Protein AF-E7NBR0-F1 (afdb_monomer_lite)

Radius of gyration: 12.28 Å; chains: 1; bounding box: 29×27×30 Å

Foldseek 3Di:
DDQKDKDPQADFDPVLVVVLCVLAPPWDQDVVGNMIIGGFFQSPDPPGDDDDPVRRVVLVVLSCCCRVVVDPVSVVVSNVSSVRD

pLDDT: mean 76.67, std 11.68, range [38.72, 88.31]

Secondary structure (DSSP, 8-state):
--SEEEE-S----HHHHHHHHHHSTT-EEEGGGTEEEEEPTTTTSTTPPPPPHHHHHHHHHHHIIIIII--HHHHHHHHHHHHT-

Structure (mmCIF, N/CA/C/O backbone):
data_AF-E7NBR0-F1
#
_entry.id   AF-E7NBR0-F1
#
loop_
_atom_site.group_PDB
_atom_site.id
_atom_site.type_symbol
_atom_site.label_atom_id
_atom_site.label_alt_id
_atom_site.label_comp_id
_atom_site.label_asym_id
_atom_site.label_entity_id
_atom_site.label_seq_id
_atom_site.pdbx_PDB_ins_code
_atom_site.Cartn_x
_atom_site.Cartn_y
_atom_site.Cartn_z
_atom_site.occupancy
_atom_site.B_iso_or_equiv
_atom_site.auth_seq_id
_atom_site.auth_comp_id
_atom_site.auth_asym_id
_atom_site.auth_atom_id
_atom_site.pdbx_PDB_model_num
ATOM 1 N N . GLN A 1 1 ? 4.874 12.082 -13.404 1.00 38.72 1 GLN A N 1
ATOM 2 C CA . GLN A 1 1 ? 3.816 11.801 -12.402 1.00 38.72 1 GLN A CA 1
ATOM 3 C C . GLN A 1 1 ? 3.509 10.306 -12.485 1.00 38.72 1 GLN A C 1
ATOM 5 O O . GLN A 1 1 ? 3.425 9.835 -13.599 1.00 38.72 1 GLN A O 1
ATOM 10 N N . GLY A 1 2 ? 3.397 9.483 -11.443 1.00 54.59 2 GLY A N 1
ATOM 11 C CA . GLY A 1 2 ? 3.586 9.666 -10.007 1.00 54.59 2 GLY A CA 1
ATOM 12 C C . GLY A 1 2 ? 4.432 8.512 -9.451 1.00 54.59 2 GLY A C 1
ATOM 13 O O . GLY A 1 2 ? 4.308 7.374 -9.882 1.00 54.59 2 GLY A O 1
ATOM 14 N N . LYS A 1 3 ? 5.337 8.836 -8.526 1.00 67.94 3 LYS A N 1
ATOM 15 C CA . LYS A 1 3 ? 6.365 7.925 -7.990 1.00 67.94 3 LYS A CA 1
ATOM 16 C C . LYS A 1 3 ? 5.877 7.106 -6.780 1.00 67.94 3 LYS A C 1
ATOM 18 O O . LYS A 1 3 ? 6.679 6.596 -6.000 1.00 67.94 3 LYS A O 1
ATOM 23 N N . SER A 1 4 ? 4.564 7.059 -6.566 1.00 77.12 4 SER A N 1
ATOM 24 C CA . SER A 1 4 ? 3.937 6.473 -5.383 1.00 77.12 4 SER A CA 1
ATOM 25 C C . SER A 1 4 ? 2.588 5.846 -5.713 1.00 77.12 4 SER A C 1
ATOM 27 O O . SER A 1 4 ? 1.822 6.371 -6.522 1.00 77.12 4 SER A O 1
ATOM 29 N N . VAL A 1 5 ? 2.308 4.726 -5.053 1.00 84.44 5 VAL A N 1
ATOM 30 C CA . VAL A 1 5 ? 1.067 3.960 -5.158 1.00 84.44 5 VAL A CA 1
ATOM 31 C C . VAL A 1 5 ? 0.194 4.274 -3.949 1.00 84.44 5 VAL A C 1
ATOM 33 O O . VAL A 1 5 ? 0.687 4.385 -2.826 1.00 84.44 5 VAL A O 1
ATOM 36 N N . ARG A 1 6 ? -1.103 4.484 -4.183 1.00 86.81 6 ARG A N 1
ATOM 37 C CA . ARG A 1 6 ? -2.079 4.785 -3.130 1.00 86.81 6 ARG A CA 1
ATOM 38 C C . ARG A 1 6 ? -2.978 3.581 -2.918 1.00 86.81 6 ARG A C 1
ATOM 40 O O . ARG A 1 6 ? -3.535 3.078 -3.885 1.00 86.81 6 ARG A O 1
ATOM 47 N N . PHE A 1 7 ? -3.164 3.193 -1.666 1.00 85.06 7 PHE A N 1
ATOM 48 C CA . PHE A 1 7 ? -4.102 2.150 -1.272 1.00 85.06 7 PHE A CA 1
ATOM 49 C C . PHE A 1 7 ? -5.207 2.787 -0.425 1.00 85.06 7 PHE A C 1
ATOM 51 O O . PHE A 1 7 ? -4.918 3.465 0.566 1.00 85.06 7 PHE A O 1
ATOM 58 N N . ALA A 1 8 ? -6.459 2.623 -0.850 1.00 83.88 8 ALA A N 1
ATOM 59 C CA . ALA A 1 8 ? -7.650 3.098 -0.153 1.00 83.88 8 ALA A CA 1
ATOM 60 C C . ALA A 1 8 ? -8.888 2.286 -0.583 1.00 83.88 8 ALA A C 1
ATOM 62 O O . A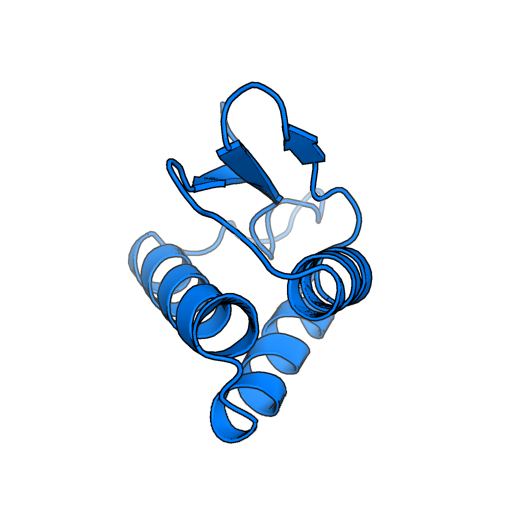LA A 1 8 ? -8.952 1.899 -1.751 1.00 83.88 8 ALA A O 1
ATOM 63 N N . PRO A 1 9 ? -9.890 2.108 0.298 1.00 78.44 9 PRO A N 1
ATOM 64 C CA . PRO A 1 9 ? -9.847 2.348 1.742 1.00 78.44 9 PRO A CA 1
ATOM 65 C C . PRO A 1 9 ? -9.147 1.180 2.456 1.00 78.44 9 PRO A C 1
ATOM 67 O O . PRO A 1 9 ? -9.495 0.026 2.236 1.00 78.44 9 PRO A O 1
ATOM 70 N N . VAL A 1 10 ? -8.170 1.463 3.319 1.00 78.56 10 VAL A N 1
ATOM 71 C CA . VAL A 1 10 ? -7.498 0.422 4.110 1.00 78.56 10 VAL A CA 1
ATOM 72 C C . VAL A 1 10 ? -7.451 0.835 5.577 1.00 78.56 10 VAL A C 1
ATOM 74 O O . VAL A 1 10 ? -7.062 1.959 5.905 1.00 78.56 10 VAL A O 1
ATOM 77 N N . ASP A 1 11 ? -7.880 -0.064 6.461 1.00 78.31 11 ASP A N 1
ATOM 78 C CA . ASP A 1 11 ? -7.780 0.134 7.904 1.00 78.31 11 ASP A CA 1
ATOM 79 C C . ASP A 1 11 ? -6.595 -0.664 8.429 1.00 78.31 11 ASP A C 1
ATOM 81 O O . ASP A 1 11 ? -6.663 -1.878 8.607 1.00 78.31 11 ASP A O 1
ATOM 85 N N . LEU A 1 12 ? -5.462 0.018 8.578 1.00 78.38 12 LEU A N 1
ATOM 86 C CA . LEU A 1 12 ? -4.259 -0.620 9.088 1.00 78.38 12 LEU A CA 1
ATOM 87 C C . LEU A 1 12 ? -4.235 -0.555 10.615 1.00 78.38 12 LEU A C 1
ATOM 89 O O . LEU A 1 12 ? -4.325 0.562 11.151 1.00 78.38 12 LEU A O 1
ATOM 93 N N . PRO A 1 13 ? -4.002 -1.689 11.305 1.00 83.62 13 PRO A N 1
ATOM 94 C CA . PRO A 1 13 ? -3.640 -1.668 12.714 1.00 83.62 13 PRO A CA 1
ATOM 95 C C . PRO A 1 13 ? -2.318 -0.913 12.910 1.00 83.62 13 PRO A C 1
ATOM 97 O O . PRO A 1 13 ? -1.507 -0.778 11.989 1.00 83.62 13 PRO A O 1
ATOM 100 N N . GLU A 1 14 ? -2.076 -0.424 14.125 1.00 82.50 14 GLU A N 1
ATOM 101 C CA . GLU A 1 14 ? -0.890 0.391 14.424 1.00 82.50 14 GLU A CA 1
ATOM 102 C C . GLU A 1 14 ? 0.423 -0.352 14.118 1.00 82.50 14 GLU A C 1
ATOM 104 O O . GLU A 1 14 ? 1.355 0.219 13.552 1.00 82.50 14 GLU A O 1
ATOM 109 N N . SER A 1 15 ? 0.461 -1.665 14.361 1.00 84.75 15 SER A N 1
ATOM 110 C CA . SER A 1 15 ? 1.590 -2.535 14.007 1.00 84.75 15 SER A CA 1
ATOM 111 C C . SER A 1 15 ? 1.905 -2.521 12.506 1.00 84.75 15 SER A C 1
ATOM 113 O O . SER A 1 15 ? 3.071 -2.430 12.116 1.00 84.75 15 SER A O 1
ATOM 115 N N . ALA A 1 16 ? 0.880 -2.546 11.653 1.00 84.81 16 ALA A N 1
ATOM 116 C CA . ALA A 1 16 ? 1.034 -2.477 10.205 1.00 84.81 16 ALA A CA 1
ATOM 117 C C . ALA A 1 16 ? 1.505 -1.087 9.750 1.00 84.81 16 ALA A C 1
ATOM 119 O O . ALA A 1 16 ? 2.359 -0.983 8.868 1.00 84.81 16 ALA A O 1
ATOM 120 N N . ARG A 1 17 ? 1.029 -0.011 10.396 1.00 86.62 17 ARG A N 1
ATOM 121 C CA . ARG A 1 17 ? 1.496 1.365 10.136 1.00 86.62 17 ARG A CA 1
ATOM 122 C C . ARG A 1 17 ? 2.978 1.535 10.456 1.00 86.62 17 ARG A C 1
ATOM 124 O O . ARG A 1 17 ? 3.717 2.109 9.653 1.00 86.62 17 ARG A O 1
ATOM 131 N N . MET A 1 18 ? 3.426 0.994 11.587 1.00 88.06 18 MET A N 1
ATOM 132 C CA . MET A 1 18 ? 4.842 0.978 11.959 1.00 88.06 18 MET A CA 1
ATOM 133 C C . MET A 1 18 ? 5.665 0.122 10.990 1.00 88.06 18 MET A C 1
ATOM 135 O O . MET A 1 18 ? 6.748 0.527 10.564 1.00 88.06 18 MET A O 1
ATOM 139 N N . LYS A 1 19 ? 5.142 -1.043 10.582 1.00 86.62 19 LYS A N 1
ATOM 140 C CA . LYS A 1 19 ? 5.824 -1.929 9.630 1.00 86.62 19 LYS A CA 1
ATOM 141 C C . LYS A 1 19 ? 6.011 -1.244 8.271 1.00 86.62 19 LYS A C 1
ATOM 143 O O . LYS A 1 19 ? 7.129 -1.226 7.760 1.00 86.62 19 LYS A O 1
ATOM 148 N N . VAL A 1 20 ? 4.971 -0.617 7.711 1.00 85.69 20 VAL A N 1
ATOM 149 C CA . VAL A 1 20 ? 5.066 0.054 6.401 1.00 85.69 20 VAL A CA 1
ATOM 150 C C . VAL A 1 20 ? 5.976 1.279 6.434 1.00 85.69 20 VAL A C 1
ATOM 152 O O . VAL A 1 20 ? 6.757 1.470 5.507 1.00 85.69 20 VAL A O 1
ATOM 155 N N . THR A 1 21 ? 5.959 2.078 7.506 1.00 86.00 21 THR A N 1
ATOM 156 C CA . THR A 1 21 ? 6.875 3.226 7.636 1.00 86.00 21 THR A CA 1
ATOM 157 C C . THR A 1 21 ? 8.330 2.790 7.823 1.00 86.00 21 THR A C 1
ATOM 159 O O . THR A 1 21 ? 9.225 3.449 7.293 1.00 86.00 21 THR A O 1
ATOM 162 N N . ARG A 1 22 ? 8.580 1.650 8.488 1.00 85.81 22 ARG A N 1
ATOM 163 C CA . ARG A 1 22 ? 9.916 1.040 8.616 1.00 85.81 22 ARG A CA 1
ATOM 164 C C . ARG A 1 22 ? 10.423 0.433 7.305 1.00 85.81 22 ARG A C 1
ATOM 166 O O . ARG A 1 22 ? 11.596 0.601 6.975 1.00 85.81 22 ARG A O 1
ATOM 173 N N . LEU A 1 23 ? 9.574 -0.292 6.574 1.00 81.31 23 LEU A N 1
ATOM 174 C CA . LEU A 1 23 ? 9.938 -0.934 5.304 1.00 81.31 23 LEU A CA 1
ATOM 175 C C . LEU A 1 23 ? 10.069 0.085 4.162 1.00 81.31 23 LEU A C 1
ATOM 177 O O . LEU A 1 23 ? 10.981 -0.022 3.341 1.00 81.31 23 LEU A O 1
ATOM 181 N N . TYR A 1 24 ? 9.197 1.095 4.142 1.00 81.88 24 TYR A N 1
ATOM 182 C CA . TYR A 1 24 ? 9.078 2.081 3.070 1.00 81.88 24 TYR A CA 1
ATOM 183 C C . TYR A 1 24 ? 9.121 3.512 3.632 1.00 81.88 24 TYR A C 1
ATOM 185 O O . TYR A 1 24 ? 8.078 4.154 3.814 1.00 81.88 24 TYR A O 1
ATOM 193 N N . PRO A 1 25 ? 10.326 4.062 3.88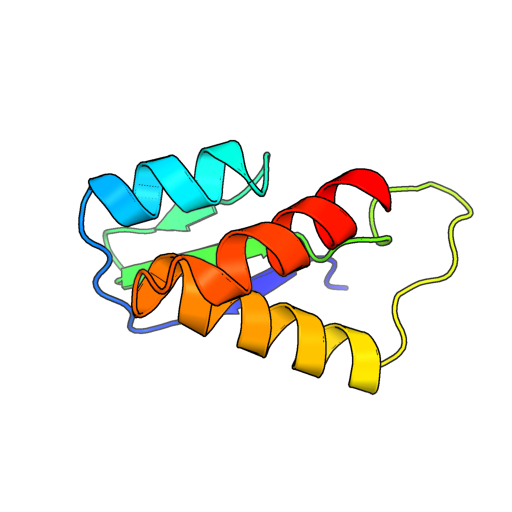0 1.00 78.69 25 PRO A N 1
ATOM 194 C CA . PRO A 1 25 ? 10.462 5.432 4.359 1.00 78.69 25 PRO A CA 1
ATOM 195 C C . PRO A 1 25 ? 9.947 6.429 3.309 1.00 78.69 25 PRO A C 1
ATOM 197 O O . PRO A 1 25 ? 10.249 6.320 2.113 1.00 78.69 25 PRO A O 1
ATOM 200 N N . GLY A 1 26 ? 9.155 7.404 3.757 1.00 82.12 26 GLY A N 1
ATOM 201 C CA . GLY A 1 26 ? 8.407 8.326 2.892 1.00 82.12 26 GLY A CA 1
ATOM 202 C C . GLY A 1 26 ? 6.971 7.882 2.591 1.00 82.12 26 GLY A C 1
ATOM 203 O O . GLY A 1 26 ? 6.300 8.518 1.779 1.00 82.12 26 GLY A O 1
ATOM 204 N N . THR A 1 27 ? 6.492 6.809 3.230 1.00 86.06 27 THR A N 1
ATOM 205 C CA . THR A 1 27 ? 5.064 6.468 3.238 1.00 86.06 27 THR A CA 1
ATOM 206 C C . THR A 1 27 ? 4.264 7.576 3.921 1.00 86.06 27 THR A C 1
ATOM 208 O O . THR A 1 27 ? 4.597 7.990 5.029 1.00 86.06 27 THR A O 1
ATOM 211 N N . VAL A 1 28 ? 3.193 8.037 3.274 1.00 88.06 28 VAL A N 1
ATOM 212 C CA . VAL A 1 28 ? 2.263 9.026 3.833 1.00 88.06 28 VAL A CA 1
ATOM 213 C C . VAL A 1 28 ? 0.970 8.325 4.216 1.00 88.06 28 VAL A C 1
ATOM 215 O O . VAL A 1 28 ? 0.260 7.796 3.361 1.00 88.06 28 VAL A O 1
ATOM 218 N N . LEU A 1 29 ? 0.656 8.342 5.507 1.00 85.69 29 LEU A N 1
ATOM 219 C CA . LEU A 1 29 ? -0.591 7.819 6.052 1.00 85.69 29 LEU A CA 1
ATOM 220 C C . LEU A 1 29 ? -1.597 8.969 6.163 1.00 85.69 29 LEU A C 1
ATOM 222 O O . LEU A 1 29 ? -1.303 10.004 6.757 1.00 85.69 29 LEU A O 1
ATOM 226 N N . LYS A 1 30 ? -2.787 8.797 5.590 1.00 86.56 30 LYS A N 1
ATOM 227 C CA . LYS A 1 30 ? -3.903 9.743 5.692 1.00 86.56 30 LYS A CA 1
ATOM 228 C C . LYS A 1 30 ? -5.054 9.074 6.447 1.00 86.56 30 LYS A C 1
ATOM 230 O O . LYS A 1 30 ? -5.916 8.466 5.809 1.00 86.56 30 LYS A O 1
ATOM 235 N N . PRO A 1 31 ? -5.086 9.167 7.789 1.00 79.81 31 PRO A N 1
ATOM 236 C CA . PRO A 1 31 ? -6.098 8.487 8.598 1.00 79.81 31 PRO A CA 1
ATOM 237 C C . PRO A 1 31 ? -7.515 8.995 8.303 1.00 79.81 31 PRO A C 1
ATOM 239 O O . PRO A 1 31 ? -8.435 8.191 8.208 1.00 79.81 31 PRO A O 1
ATOM 242 N N . ALA A 1 32 ? -7.676 10.298 8.041 1.00 83.19 32 ALA A N 1
ATOM 243 C CA . ALA A 1 32 ? -8.971 10.902 7.717 1.00 83.19 32 ALA A CA 1
ATOM 244 C C . ALA A 1 32 ? -9.641 10.294 6.471 1.00 83.19 32 ALA A C 1
ATOM 246 O O . ALA A 1 32 ? -10.861 10.196 6.414 1.00 83.19 32 ALA A O 1
ATOM 247 N N . THR A 1 33 ? -8.853 9.863 5.481 1.00 84.81 33 THR A N 1
ATOM 248 C CA . THR A 1 33 ? -9.360 9.241 4.246 1.00 84.81 33 THR A CA 1
ATOM 249 C C . THR A 1 33 ? -9.084 7.740 4.186 1.00 84.81 33 THR A C 1
ATOM 251 O O . THR A 1 33 ? -9.267 7.135 3.131 1.00 84.81 33 THR A O 1
ATOM 254 N N . ARG A 1 34 ? -8.591 7.135 5.281 1.00 85.00 34 ARG A N 1
ATOM 255 C CA . ARG A 1 34 ? -8.185 5.715 5.353 1.00 85.00 34 ARG A CA 1
ATOM 256 C C . ARG A 1 34 ? -7.321 5.314 4.152 1.00 85.00 34 ARG A C 1
ATOM 258 O O . ARG A 1 34 ? -7.547 4.303 3.493 1.00 85.00 34 ARG A O 1
ATOM 265 N N . THR A 1 35 ? -6.379 6.191 3.803 1.00 86.56 35 THR A N 1
ATOM 26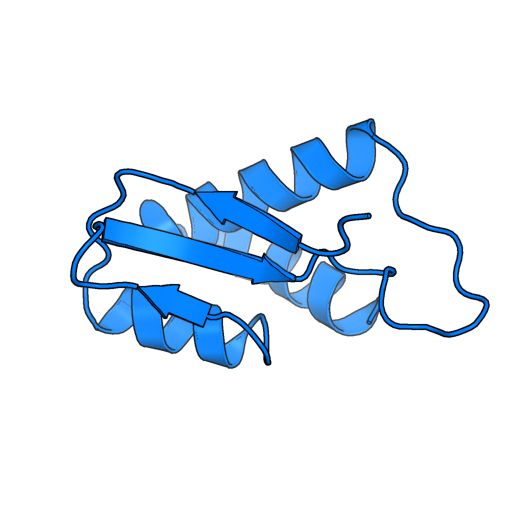6 C CA . THR A 1 35 ? -5.529 6.055 2.617 1.00 86.56 35 THR A CA 1
ATOM 267 C C . THR A 1 35 ? -4.074 5.974 3.035 1.00 86.56 35 THR A C 1
ATOM 269 O O . THR A 1 35 ? -3.606 6.796 3.824 1.00 86.56 35 THR A O 1
ATOM 272 N N . ILE A 1 36 ? -3.331 5.048 2.444 1.00 87.81 36 ILE A N 1
ATOM 273 C CA . ILE A 1 36 ? -1.876 4.989 2.569 1.00 87.81 36 ILE A CA 1
ATOM 274 C C . ILE A 1 36 ? -1.243 5.262 1.208 1.00 87.81 36 ILE A C 1
ATOM 276 O O . ILE A 1 36 ? -1.709 4.779 0.179 1.00 87.81 36 ILE A O 1
ATOM 280 N N . VAL A 1 37 ? -0.200 6.080 1.181 1.00 88.31 37 VAL A N 1
ATOM 281 C CA . VAL A 1 37 ? 0.541 6.418 -0.035 1.00 88.31 37 VAL A CA 1
ATOM 282 C C . VAL A 1 37 ? 1.958 5.916 0.138 1.00 88.31 37 VAL A C 1
ATOM 284 O O . VAL A 1 37 ? 2.721 6.487 0.915 1.00 88.31 37 VAL A O 1
ATOM 287 N N . VAL A 1 38 ? 2.305 4.855 -0.582 1.00 86.62 38 VAL A N 1
ATOM 288 C CA . VAL A 1 38 ? 3.602 4.197 -0.472 1.00 86.62 38 VAL A CA 1
ATOM 289 C C . VAL A 1 38 ? 4.450 4.519 -1.706 1.00 86.62 38 VAL A C 1
ATOM 291 O O . VAL A 1 38 ? 3.998 4.329 -2.837 1.00 86.62 38 VAL A O 1
ATOM 294 N N . PRO A 1 39 ? 5.677 5.029 -1.536 1.00 82.75 39 PRO A N 1
ATOM 295 C CA . PRO A 1 39 ? 6.600 5.250 -2.647 1.00 82.75 39 PRO A CA 1
ATOM 296 C C . PRO A 1 39 ? 7.108 3.920 -3.226 1.00 82.75 39 PRO A C 1
ATOM 298 O O . PRO A 1 39 ? 7.640 3.093 -2.486 1.00 82.75 39 PRO A O 1
ATOM 301 N N . ALA A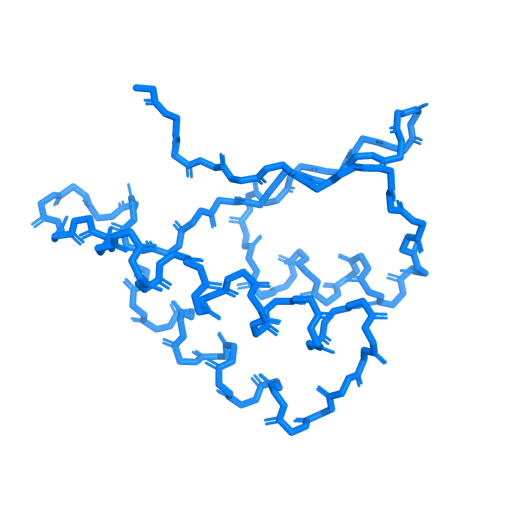 1 40 ? 6.998 3.743 -4.546 1.00 77.06 40 ALA A N 1
ATOM 302 C CA . ALA A 1 40 ? 7.428 2.513 -5.210 1.00 77.06 40 ALA A CA 1
ATOM 303 C C . ALA A 1 40 ? 8.974 2.367 -5.196 1.00 77.06 40 ALA A C 1
ATOM 305 O O . ALA A 1 40 ? 9.685 3.382 -5.298 1.00 77.06 40 ALA A O 1
ATOM 306 N N . PRO A 1 41 ? 9.522 1.139 -5.075 1.00 71.88 41 PRO A N 1
ATOM 307 C CA . PRO A 1 41 ? 10.963 0.881 -5.123 1.00 71.88 41 PRO A CA 1
ATOM 308 C C . PRO A 1 41 ? 11.559 1.262 -6.487 1.00 71.88 41 PRO A C 1
ATOM 310 O O . PRO A 1 41 ? 10.847 1.338 -7.481 1.00 71.88 41 PRO A O 1
ATOM 313 N N . GLY A 1 42 ? 12.863 1.547 -6.551 1.00 63.84 42 GLY A N 1
ATOM 314 C CA . GLY A 1 42 ? 13.551 1.891 -7.809 1.00 63.84 42 GLY A CA 1
ATOM 315 C C . GLY A 1 42 ? 13.273 3.302 -8.350 1.00 63.84 42 GLY A C 1
ATOM 316 O O . GLY A 1 42 ? 14.140 3.895 -8.980 1.00 63.84 42 GLY A O 1
ATOM 317 N N . THR A 1 43 ? 12.139 3.921 -8.006 1.00 58.44 43 THR A N 1
ATOM 318 C CA . THR A 1 43 ? 11.781 5.285 -8.454 1.00 58.44 43 THR A CA 1
ATOM 319 C C . THR A 1 43 ? 12.633 6.411 -7.851 1.00 58.44 43 THR A C 1
ATOM 321 O O . THR A 1 43 ? 12.498 7.573 -8.251 1.00 58.44 43 THR A O 1
ATOM 324 N N . ASN A 1 44 ? 13.464 6.089 -6.852 1.00 52.50 44 ASN A N 1
ATOM 325 C CA . ASN A 1 44 ? 14.219 7.061 -6.059 1.00 52.50 44 ASN A CA 1
ATOM 326 C C . ASN A 1 44 ? 15.707 7.159 -6.432 1.00 52.50 44 ASN A C 1
ATOM 328 O O . ASN A 1 44 ? 16.352 8.129 -6.039 1.00 52.50 44 ASN A O 1
ATOM 332 N N . ARG A 1 45 ? 16.248 6.224 -7.228 1.00 50.84 45 ARG A N 1
ATOM 333 C CA . ARG A 1 45 ? 17.561 6.426 -7.851 1.00 50.84 45 ARG A CA 1
ATOM 334 C C . ARG A 1 45 ? 17.391 7.392 -9.012 1.00 50.84 45 ARG A C 1
ATOM 336 O O . ARG A 1 45 ? 16.772 7.048 -10.016 1.00 50.84 45 ARG A O 1
ATOM 343 N N . MET A 1 46 ? 17.972 8.586 -8.906 1.00 43.66 46 MET A N 1
ATOM 344 C CA . MET A 1 46 ? 18.304 9.350 -10.108 1.00 43.66 46 MET A CA 1
ATOM 345 C C . MET A 1 46 ? 19.185 8.451 -10.993 1.00 43.66 46 MET A C 1
ATOM 347 O O . MET A 1 46 ? 20.318 8.161 -10.626 1.00 43.66 46 MET A O 1
ATOM 351 N N . GLY A 1 47 ? 18.629 7.935 -12.095 1.00 49.81 47 GLY A N 1
ATOM 352 C CA . GLY A 1 47 ? 19.321 7.040 -13.035 1.00 49.81 47 GLY A CA 1
ATOM 353 C C . GLY A 1 47 ? 19.089 5.531 -12.854 1.00 49.81 47 GLY A C 1
ATOM 354 O O . GLY A 1 47 ? 19.680 4.751 -13.593 1.00 49.81 47 GLY A O 1
ATOM 355 N N . GLY A 1 48 ? 18.245 5.090 -11.913 1.00 54.09 48 GLY A N 1
ATOM 356 C CA . GLY A 1 48 ? 17.838 3.681 -11.804 1.00 54.09 48 GLY A CA 1
ATOM 357 C C . GLY A 1 48 ? 16.660 3.373 -12.727 1.00 54.09 48 GLY A C 1
ATOM 358 O O . GLY A 1 48 ? 15.737 4.182 -12.815 1.00 54.09 48 GLY A O 1
ATOM 359 N N . ALA A 1 49 ? 16.680 2.225 -13.412 1.00 57.06 49 ALA A N 1
ATOM 360 C CA . ALA A 1 49 ? 15.546 1.784 -14.221 1.00 57.06 49 ALA A CA 1
ATOM 361 C C . ALA A 1 49 ? 14.276 1.759 -13.355 1.00 57.06 49 ALA A C 1
ATOM 363 O O . ALA A 1 49 ? 14.268 1.171 -12.269 1.00 57.06 49 ALA A O 1
ATOM 364 N N . ALA A 1 50 ? 13.224 2.441 -13.814 1.00 62.16 50 ALA A N 1
ATOM 365 C CA . ALA A 1 50 ? 11.916 2.334 -13.189 1.00 62.16 50 ALA A CA 1
ATOM 366 C C . ALA A 1 50 ? 11.486 0.862 -13.218 1.00 62.16 50 ALA A C 1
ATOM 368 O O . ALA A 1 50 ? 11.729 0.180 -14.214 1.00 62.16 50 ALA A O 1
ATOM 369 N N . LEU A 1 51 ? 10.868 0.385 -12.135 1.00 67.75 51 LEU A N 1
ATOM 370 C CA . LEU A 1 51 ? 10.264 -0.945 -12.132 1.00 67.75 51 LEU A CA 1
ATOM 371 C C . LEU A 1 51 ? 9.312 -1.057 -13.326 1.00 67.75 51 LEU A C 1
ATOM 373 O O . LEU A 1 51 ? 8.536 -0.132 -13.594 1.00 67.75 51 LEU A O 1
ATOM 377 N N . SER A 1 52 ? 9.384 -2.180 -14.035 1.00 71.38 52 SER A N 1
ATOM 378 C CA . SER A 1 52 ? 8.394 -2.509 -15.060 1.00 71.38 52 SER A CA 1
ATOM 379 C C . SER A 1 52 ? 6.994 -2.596 -14.435 1.00 71.38 52 SER A C 1
ATOM 381 O O . SER A 1 52 ? 6.850 -2.803 -13.228 1.00 71.38 52 SER A O 1
ATOM 383 N N . GLY A 1 53 ? 5.938 -2.431 -15.241 1.00 72.19 53 GLY A N 1
ATOM 384 C CA . GLY A 1 53 ? 4.558 -2.486 -14.737 1.00 72.19 53 GLY A CA 1
ATOM 385 C C . GLY A 1 53 ? 4.257 -3.776 -13.963 1.00 72.19 53 GLY A C 1
ATOM 386 O O . GLY A 1 53 ? 3.626 -3.726 -12.911 1.00 72.19 53 GLY A O 1
ATOM 387 N N . GLU A 1 54 ? 4.791 -4.906 -14.426 1.00 79.81 54 GLU A N 1
ATOM 388 C CA . GLU A 1 54 ? 4.674 -6.211 -13.765 1.00 79.81 54 GLU A CA 1
ATOM 389 C C . GLU A 1 54 ? 5.387 -6.242 -12.407 1.00 79.81 54 GLU A C 1
ATOM 391 O O . GLU A 1 54 ? 4.819 -6.691 -11.412 1.00 79.81 54 GLU A O 1
ATOM 396 N N . GLU A 1 55 ? 6.600 -5.689 -12.322 1.00 79.56 55 GLU A N 1
ATOM 397 C CA . GLU A 1 55 ? 7.335 -5.595 -11.058 1.00 79.56 55 GLU A CA 1
ATOM 398 C C . GLU A 1 55 ? 6.639 -4.685 -10.039 1.00 79.56 55 GLU A C 1
ATOM 400 O O . GLU A 1 55 ? 6.714 -4.947 -8.838 1.00 79.56 55 GLU A O 1
ATOM 405 N N . VAL A 1 56 ? 5.952 -3.628 -10.491 1.00 80.75 56 VAL A N 1
ATOM 406 C CA . VAL A 1 56 ? 5.148 -2.764 -9.611 1.00 80.75 56 VAL A CA 1
ATOM 407 C C . VAL A 1 56 ? 3.954 -3.529 -9.047 1.00 80.75 56 VAL A C 1
ATOM 409 O O . VAL A 1 56 ? 3.671 -3.406 -7.856 1.00 80.75 56 VAL A O 1
ATOM 412 N N . VAL A 1 57 ? 3.270 -4.329 -9.870 1.00 84.81 57 VAL A N 1
ATOM 413 C CA . VAL A 1 57 ? 2.149 -5.163 -9.412 1.00 84.81 57 VAL A CA 1
ATOM 414 C C . VAL A 1 57 ? 2.636 -6.205 -8.408 1.00 84.81 57 VAL A C 1
ATOM 416 O O . VAL A 1 57 ? 2.067 -6.299 -7.321 1.00 84.81 57 VAL A O 1
ATOM 419 N N . ARG A 1 58 ? 3.737 -6.909 -8.705 1.00 87.06 58 ARG A N 1
ATOM 420 C CA . ARG A 1 58 ? 4.318 -7.893 -7.780 1.00 87.06 58 ARG A CA 1
ATOM 421 C C . ARG A 1 58 ? 4.748 -7.258 -6.460 1.00 87.06 58 ARG A C 1
ATOM 423 O O . ARG A 1 58 ? 4.471 -7.787 -5.389 1.00 87.06 58 ARG A O 1
ATOM 430 N N . TRP A 1 59 ? 5.386 -6.092 -6.512 1.00 86.06 59 TRP A N 1
ATOM 431 C CA . TRP A 1 59 ? 5.737 -5.345 -5.306 1.00 86.06 59 TRP A CA 1
ATOM 432 C C . TRP A 1 59 ? 4.499 -4.957 -4.479 1.00 86.06 59 TRP A C 1
ATOM 434 O O . TRP A 1 59 ? 4.528 -5.056 -3.251 1.00 86.06 59 TRP A O 1
ATOM 444 N N . ALA A 1 60 ? 3.422 -4.513 -5.133 1.00 85.88 60 ALA A N 1
ATOM 445 C CA . ALA A 1 60 ? 2.187 -4.144 -4.452 1.00 85.88 60 ALA A CA 1
ATOM 446 C C . ALA A 1 60 ? 1.534 -5.357 -3.769 1.00 85.88 60 ALA A C 1
ATOM 448 O O . ALA A 1 60 ? 1.100 -5.231 -2.628 1.00 85.88 60 ALA A O 1
ATOM 449 N N . GLU A 1 61 ? 1.530 -6.523 -4.419 1.00 88.12 61 GLU A N 1
ATOM 450 C CA . GLU A 1 61 ? 1.078 -7.798 -3.844 1.00 88.12 61 GLU A CA 1
ATOM 451 C C . GLU A 1 61 ? 1.885 -8.152 -2.585 1.00 88.12 61 GLU A C 1
ATOM 453 O O . GLU A 1 61 ? 1.320 -8.317 -1.505 1.00 88.12 61 GLU A O 1
ATOM 458 N N . VAL A 1 62 ? 3.217 -8.146 -2.682 1.00 86.75 62 VAL A N 1
ATOM 459 C CA . VAL A 1 62 ? 4.112 -8.418 -1.544 1.00 86.75 62 VAL A CA 1
ATOM 460 C C . VAL A 1 62 ? 3.870 -7.441 -0.389 1.00 86.75 62 VAL A C 1
ATOM 462 O O . V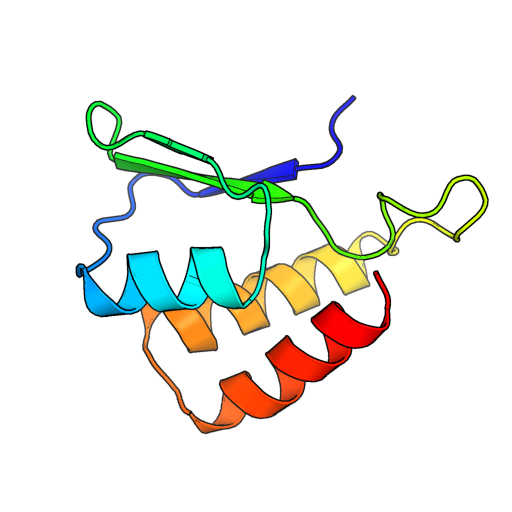AL A 1 62 ? 3.890 -7.834 0.777 1.00 86.75 62 VAL A O 1
ATOM 465 N N . LEU A 1 63 ? 3.616 -6.163 -0.687 1.00 85.56 63 LEU A N 1
ATOM 466 C CA . LEU A 1 63 ? 3.280 -5.167 0.329 1.00 85.56 63 LEU A CA 1
ATOM 467 C C . LEU A 1 63 ? 1.950 -5.482 1.018 1.00 85.56 63 LEU A C 1
ATOM 469 O O . LEU A 1 63 ? 1.876 -5.379 2.242 1.00 85.56 63 LEU A O 1
ATOM 473 N N . LEU A 1 64 ? 0.917 -5.851 0.258 1.00 85.19 64 LEU A N 1
ATOM 474 C CA . LEU A 1 64 ? -0.393 -6.197 0.806 1.00 85.19 64 LEU A CA 1
ATOM 475 C C . LEU A 1 64 ? -0.289 -7.414 1.734 1.00 85.19 64 LEU A C 1
ATOM 477 O O . LEU A 1 64 ? -0.706 -7.318 2.885 1.00 85.19 64 LEU A O 1
ATOM 481 N N . HIS A 1 65 ? 0.366 -8.495 1.315 1.00 87.38 65 HIS A N 1
ATOM 482 C CA . HIS A 1 65 ? 0.527 -9.676 2.169 1.00 87.38 65 HIS A CA 1
ATOM 483 C C . HIS A 1 65 ? 1.385 -9.389 3.415 1.00 87.38 65 HIS A C 1
ATOM 485 O O . HIS A 1 65 ? 0.999 -9.719 4.535 1.00 87.38 65 HIS A O 1
ATOM 491 N N . ALA A 1 66 ? 2.509 -8.680 3.273 1.00 84.19 66 ALA A N 1
ATOM 492 C CA . ALA A 1 66 ? 3.412 -8.426 4.401 1.00 84.19 66 ALA A CA 1
ATOM 493 C C . ALA A 1 66 ? 2.868 -7.410 5.430 1.00 84.19 66 ALA A C 1
ATOM 495 O O . ALA A 1 66 ? 3.216 -7.479 6.618 1.00 84.19 66 ALA A O 1
ATOM 496 N N . VAL A 1 67 ? 2.072 -6.427 4.981 1.00 82.19 67 VAL A N 1
ATOM 497 C CA . VAL A 1 67 ? 1.595 -5.297 5.804 1.00 82.19 67 VAL A CA 1
ATOM 498 C C . VAL A 1 67 ? 0.118 -5.419 6.164 1.00 82.19 67 VAL A C 1
ATOM 500 O O . VAL A 1 67 ? -0.226 -5.156 7.313 1.00 82.19 67 VAL A O 1
ATOM 503 N N . VAL A 1 68 ? -0.748 -5.762 5.206 1.00 80.44 68 VAL A N 1
ATOM 504 C CA . VAL A 1 68 ? -2.202 -5.838 5.424 1.00 80.44 68 VAL A CA 1
ATOM 505 C C . VAL A 1 68 ? -2.579 -7.181 6.035 1.00 80.44 68 VAL A C 1
ATOM 507 O O . VAL A 1 68 ? -3.256 -7.200 7.057 1.00 80.44 68 VAL A O 1
ATOM 510 N N . GLU A 1 69 ? -2.109 -8.288 5.459 1.00 82.06 69 GLU A N 1
ATOM 511 C CA . GLU A 1 69 ? -2.369 -9.626 6.014 1.00 82.06 69 GLU A CA 1
ATOM 512 C C . GLU A 1 69 ? -1.414 -9.975 7.163 1.00 82.06 69 GLU A C 1
ATOM 514 O O . GLU A 1 69 ? -1.743 -10.784 8.028 1.00 82.06 69 GLU A O 1
ATOM 519 N N . GLY A 1 70 ? -0.249 -9.322 7.219 1.00 76.94 70 GLY A N 1
ATOM 520 C CA . GLY A 1 70 ? 0.753 -9.556 8.256 1.00 76.94 70 GLY A CA 1
ATOM 521 C C . GLY A 1 70 ? 1.534 -10.859 8.071 1.00 76.94 70 GLY A C 1
ATOM 522 O O . GLY A 1 70 ? 2.165 -11.316 9.024 1.00 76.94 70 GLY A O 1
ATOM 523 N N . ASP A 1 71 ? 1.520 -11.432 6.867 1.00 80.69 71 ASP A N 1
ATOM 524 C CA . ASP A 1 71 ? 2.208 -12.677 6.550 1.00 80.69 71 ASP A CA 1
ATOM 525 C C . ASP A 1 71 ? 3.735 -12.486 6.603 1.00 80.69 71 ASP A C 1
ATOM 527 O O . ASP A 1 71 ? 4.327 -11.658 5.899 1.00 80.69 71 ASP A O 1
ATOM 531 N N . SER A 1 72 ? 4.389 -13.251 7.479 1.00 74.38 72 SER A N 1
ATOM 532 C CA . SER A 1 72 ? 5.835 -13.197 7.702 1.00 74.38 72 SER A CA 1
ATOM 533 C C . SER A 1 72 ? 6.643 -13.820 6.560 1.00 74.38 72 SER A C 1
ATOM 535 O O . SER A 1 72 ? 7.809 -13.462 6.382 1.00 74.38 72 SER A O 1
ATOM 537 N N . SER A 1 73 ? 6.043 -14.698 5.749 1.00 76.50 73 SER A N 1
ATOM 538 C CA . SER A 1 73 ? 6.702 -15.299 4.583 1.00 76.50 73 SER A CA 1
ATOM 539 C C . SER A 1 73 ? 7.030 -14.246 3.514 1.00 76.50 73 SER A C 1
ATOM 541 O O . SER A 1 73 ? 8.131 -14.243 2.956 1.00 76.50 73 SER A O 1
ATOM 543 N N . TYR A 1 74 ? 6.144 -13.262 3.334 1.00 76.44 74 TYR A N 1
ATOM 544 C CA . TYR A 1 74 ? 6.305 -12.141 2.402 1.00 76.44 74 TYR A CA 1
ATOM 545 C C . TYR A 1 74 ? 7.189 -11.009 2.943 1.00 76.44 74 TYR A C 1
ATOM 547 O O . TYR A 1 74 ? 7.666 -10.168 2.177 1.00 76.44 74 TYR A O 1
ATOM 555 N N . GLU A 1 75 ? 7.476 -10.985 4.248 1.00 72.06 75 GLU A N 1
ATOM 556 C CA . GLU A 1 75 ? 8.351 -9.972 4.849 1.00 72.06 75 GLU A CA 1
ATOM 557 C C . GLU A 1 75 ? 9.783 -10.065 4.293 1.00 72.06 75 GLU A C 1
ATOM 559 O O . GLU A 1 75 ? 10.423 -9.044 4.022 1.00 72.06 75 GLU A O 1
ATOM 564 N N . THR A 1 76 ? 10.263 -11.281 4.021 1.00 75.62 76 THR A N 1
ATOM 565 C CA . THR A 1 76 ? 11.589 -11.505 3.425 1.00 75.62 76 THR A CA 1
ATOM 566 C C . THR A 1 76 ? 11.661 -10.960 1.994 1.00 75.62 76 THR A C 1
ATOM 568 O O . THR A 1 76 ? 12.611 -10.251 1.643 1.00 75.62 76 THR A O 1
ATOM 571 N N . GLU A 1 77 ? 10.626 -11.186 1.181 1.00 77.25 77 GLU A N 1
ATOM 572 C CA . GLU A 1 77 ? 10.534 -10.637 -0.179 1.00 77.25 77 GLU A CA 1
ATOM 573 C C . GLU A 1 77 ? 10.435 -9.098 -0.148 1.00 77.25 77 GLU A C 1
ATOM 575 O O . GLU A 1 77 ? 1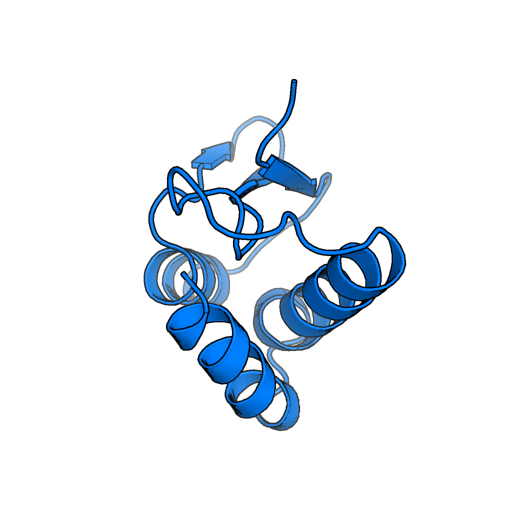1.167 -8.407 -0.863 1.00 77.25 77 GLU A O 1
ATOM 580 N N . ALA A 1 78 ? 9.656 -8.533 0.783 1.00 73.19 78 ALA A N 1
ATOM 581 C CA . ALA A 1 78 ? 9.544 -7.085 0.982 1.00 73.19 78 ALA A CA 1
ATOM 582 C C . ALA A 1 78 ? 10.897 -6.421 1.309 1.00 73.19 78 ALA A C 1
ATOM 584 O O . ALA A 1 78 ? 11.214 -5.340 0.797 1.00 73.19 78 ALA A O 1
ATOM 585 N N . THR A 1 79 ? 11.749 -7.070 2.113 1.00 74.94 79 THR A N 1
ATOM 586 C CA . THR A 1 79 ? 13.098 -6.545 2.405 1.00 74.94 79 THR A CA 1
ATOM 587 C C . THR A 1 79 ? 14.030 -6.538 1.190 1.00 74.94 79 THR A C 1
ATOM 589 O O . THR A 1 79 ? 14.960 -5.727 1.135 1.00 74.94 79 THR A O 1
ATOM 592 N N . THR A 1 80 ? 13.772 -7.368 0.177 1.00 74.75 80 THR A N 1
ATOM 593 C CA . THR A 1 80 ? 14.538 -7.357 -1.079 1.00 74.75 80 THR A CA 1
ATOM 594 C C . THR A 1 80 ? 14.256 -6.084 -1.875 1.00 74.75 80 THR A C 1
ATOM 596 O O . THR A 1 80 ? 15.186 -5.441 -2.371 1.00 74.75 80 THR A O 1
ATOM 599 N N . TYR A 1 81 ? 12.998 -5.636 -1.908 1.00 69.81 81 TYR A N 1
ATOM 600 C CA . TYR A 1 81 ? 12.621 -4.370 -2.539 1.00 69.81 81 TYR A CA 1
ATOM 601 C C . TYR A 1 81 ? 13.207 -3.148 -1.823 1.00 69.81 81 TYR A C 1
ATOM 603 O O . TYR A 1 81 ? 13.563 -2.170 -2.482 1.00 69.81 81 TYR A O 1
ATOM 611 N N . ARG A 1 82 ? 13.413 -3.218 -0.498 1.00 66.62 82 ARG A N 1
ATOM 612 C CA . ARG A 1 82 ? 14.156 -2.188 0.253 1.00 66.62 82 ARG A CA 1
ATOM 613 C C . ARG A 1 82 ? 15.590 -2.021 -0.263 1.00 66.62 82 ARG A C 1
ATOM 615 O O . ARG A 1 82 ? 16.050 -0.890 -0.381 1.00 66.62 82 ARG A O 1
ATOM 622 N N . LYS A 1 83 ? 16.301 -3.116 -0.569 1.00 57.91 83 LYS A N 1
ATOM 623 C CA . LYS A 1 83 ? 17.699 -3.073 -1.055 1.00 57.91 83 LYS A CA 1
ATOM 624 C C . LYS A 1 83 ? 17.843 -2.513 -2.473 1.00 57.91 83 LYS A C 1
ATOM 626 O O . LYS A 1 83 ? 18.932 -2.083 -2.839 1.00 57.91 83 LYS A O 1
ATOM 631 N N . ARG A 1 84 ? 16.768 -2.511 -3.268 1.00 55.75 84 ARG A N 1
ATOM 632 C CA . ARG A 1 84 ? 16.747 -1.937 -4.625 1.00 55.75 84 ARG A CA 1
ATOM 633 C C . ARG A 1 84 ? 16.508 -0.418 -4.647 1.00 55.75 84 ARG A C 1
ATOM 635 O O . ARG A 1 84 ? 16.391 0.152 -5.731 1.00 55.75 84 ARG A O 1
ATOM 642 N N . ARG A 1 85 ? 16.394 0.226 -3.481 1.00 54.09 85 ARG A N 1
ATOM 643 C CA . ARG A 1 85 ? 16.109 1.658 -3.345 1.00 54.09 85 ARG A CA 1
ATOM 644 C C . ARG A 1 85 ? 17.363 2.525 -3.324 1.00 54.09 85 ARG A C 1
ATOM 646 O O . ARG A 1 85 ? 18.391 2.071 -2.780 1.00 54.09 85 ARG A O 1
#

Sequence (85 aa):
QGKSVRFAPVDLPESARMKVTRLYPGTVLKPATRTIVVPAPGTNRMGGAALSGEEVVRWAEVLLHAVVEGDSSYETEATTYRKRR